Protein AF-A0A9C8AC97-F1 (afdb_monomer)

Radius of gyration: 20.76 Å; Cα contacts (8 Å, |Δi|>4): 125; chains: 1; bounding box: 55×57×43 Å

Secondary structure (DSSP, 8-state):
---HHHHHHHHHHHHHHHHH-TT-EEEEEEE-SSSTTEEEEEEE--SSHHHHHHHHHHHHHHHHHHHHHH--EEEEEE--HHHHHHHHTT--------------------------

Foldseek 3Di:
DQDPVNVVLLVVLVVVLCVVVVPKDFQDWDDDPVDPQAIEREMAADPDPVRNVVSQVVQVVSQVVCCVVPVGHYGYDYDDVVSSVCVVVVNPDDDPDDPPPPPDDDDPDDDDDDDD

pLDDT: mean 80.02, std 22.1, range [36.53, 97.5]

Mean predicted aligned error: 11.76 Å

Sequence (116 aa):
MINLKQMELSHQLFDRLKQQYSEIELVDIVESGVYLDHLWVRIIMPGNEDRMIEMGELAADLSINILMDYGYHITISSASRADKMATNVGVQSKTPNRVPNIKNDNFQGVIPILQD

Solvent-accessible surface area (backbone atoms only — not comparable to full-atom values): 7231 Å² total; per-residue (Å²): 133,89,47,72,66,57,52,52,50,49,50,50,55,49,52,60,49,39,73,77,40,74,79,45,42,86,56,53,76,42,72,41,96,84,41,87,83,27,37,29,39,23,23,35,66,56,92,48,67,69,58,38,51,57,49,49,53,54,48,50,56,55,24,49,51,42,29,74,76,70,70,43,49,46,43,78,39,84,44,53,73,68,54,38,52,28,62,75,71,72,44,86,76,78,78,78,86,79,74,86,78,80,77,88,78,85,82,92,70,90,78,83,83,82,76,133

Nearest PDB structures (foldseek):
  8fmw-assembly1_C  TM=5.198E-01  e=4.844E-01  Borreliella burgdorferi B31
  3byr-assembly1_A-2  TM=4.949E-01  e=5.937E-01  Thermus thermophilus
  5lm7-assembly1_A  TM=4.047E-01  e=1.339E+00  Escherichia coli O157:H7
  6okk-assembly1_J  TM=4.434E-01  e=3.964E+00  Plasmodium falciparum 3D7
  5xxu-assembly1_H  TM=3.622E-01  e=4.539E+00  Toxoplasma gondii

Structure (mmCIF, N/CA/C/O backbone):
data_AF-A0A9C8AC97-F1
#
_entry.id   AF-A0A9C8AC97-F1
#
loop_
_atom_site.group_PDB
_atom_site.id
_atom_site.type_symbol
_atom_site.label_atom_id
_atom_site.label_alt_id
_atom_site.label_comp_id
_atom_site.label_asym_id
_atom_site.label_entity_id
_atom_site.label_seq_id
_atom_site.pdbx_PDB_ins_code
_atom_site.Cartn_x
_atom_site.Cartn_y
_atom_site.Cartn_z
_atom_site.occupancy
_atom_site.B_iso_or_equiv
_atom_site.auth_seq_id
_atom_site.auth_comp_id
_atom_site.auth_asym_id
_atom_site.auth_atom_id
_atom_site.pdbx_PDB_model_num
ATOM 1 N N . MET A 1 1 ? 7.621 0.914 -16.700 1.00 78.19 1 MET A N 1
ATOM 2 C CA . MET A 1 1 ? 6.297 0.500 -17.216 1.00 78.19 1 MET A CA 1
ATOM 3 C C . MET A 1 1 ? 5.644 -0.405 -16.187 1.00 78.19 1 MET A C 1
ATOM 5 O O . MET A 1 1 ? 6.224 -1.438 -15.873 1.00 78.19 1 MET A O 1
ATOM 9 N N . ILE A 1 2 ? 4.458 -0.046 -15.692 1.00 86.81 2 ILE A N 1
ATOM 10 C CA . ILE A 1 2 ? 3.726 -0.838 -14.691 1.00 86.81 2 ILE A CA 1
ATOM 11 C C . ILE A 1 2 ? 3.164 -2.108 -15.339 1.00 86.81 2 ILE A C 1
ATOM 13 O O . ILE A 1 2 ? 2.417 -2.028 -16.315 1.00 86.81 2 ILE A O 1
ATOM 17 N N . ASN A 1 3 ? 3.518 -3.281 -14.809 1.00 91.56 3 ASN A N 1
ATOM 18 C CA . ASN A 1 3 ? 2.985 -4.553 -15.300 1.00 91.56 3 ASN A CA 1
ATOM 19 C C . ASN A 1 3 ? 1.655 -4.942 -14.616 1.00 91.56 3 ASN A C 1
ATOM 21 O O . ASN A 1 3 ? 1.254 -4.356 -13.609 1.00 91.56 3 ASN A O 1
ATOM 25 N N . LEU A 1 4 ? 0.968 -5.955 -15.160 1.00 93.88 4 LEU A N 1
ATOM 26 C CA . LEU A 1 4 ? -0.340 -6.397 -14.661 1.00 93.88 4 LEU A CA 1
ATOM 27 C C . LEU A 1 4 ? -0.297 -6.835 -13.189 1.00 93.88 4 LEU A C 1
ATOM 29 O O . LEU A 1 4 ? -1.183 -6.472 -12.419 1.00 93.88 4 LEU A O 1
ATOM 33 N N . LYS A 1 5 ? 0.737 -7.586 -12.788 1.00 94.69 5 LYS A N 1
ATOM 34 C CA . LYS A 1 5 ? 0.851 -8.106 -11.421 1.00 94.69 5 LYS A CA 1
ATOM 35 C C . LYS A 1 5 ? 1.158 -6.998 -10.420 1.00 94.69 5 LYS A C 1
ATOM 37 O O . LYS A 1 5 ? 0.597 -6.984 -9.332 1.00 94.69 5 LYS A O 1
ATOM 42 N N . GLN A 1 6 ? 2.003 -6.048 -10.802 1.00 94.81 6 GLN A N 1
ATOM 43 C CA . GLN A 1 6 ? 2.270 -4.846 -10.023 1.00 94.81 6 GLN A CA 1
ATOM 44 C C . GLN A 1 6 ? 0.990 -4.043 -9.772 1.00 94.81 6 GLN A C 1
ATOM 46 O O . GLN A 1 6 ? 0.716 -3.693 -8.630 1.00 94.81 6 GLN A O 1
ATOM 51 N N . MET A 1 7 ? 0.174 -3.820 -10.809 1.00 95.62 7 MET A N 1
ATOM 52 C CA . MET A 1 7 ? -1.106 -3.120 -10.669 1.00 95.62 7 MET A CA 1
ATOM 53 C C . MET A 1 7 ? -2.073 -3.873 -9.741 1.00 95.62 7 MET A C 1
ATOM 55 O O . MET A 1 7 ? -2.684 -3.276 -8.857 1.00 95.62 7 MET A O 1
ATOM 59 N N . GLU A 1 8 ? -2.176 -5.195 -9.900 1.00 96.81 8 GLU A N 1
ATOM 60 C CA . GLU A 1 8 ? -2.988 -6.063 -9.039 1.00 96.81 8 GLU A CA 1
ATOM 61 C C . GLU A 1 8 ? -2.559 -5.960 -7.564 1.00 96.81 8 GLU A C 1
ATOM 63 O O . GLU A 1 8 ? -3.396 -5.755 -6.687 1.00 96.81 8 GLU A O 1
ATOM 68 N N . LEU A 1 9 ? -1.254 -6.050 -7.287 1.00 97.38 9 LEU A N 1
ATOM 69 C CA . LEU A 1 9 ? -0.697 -5.970 -5.934 1.00 97.38 9 LEU A CA 1
ATOM 70 C C . LEU A 1 9 ? -0.854 -4.572 -5.322 1.00 97.38 9 LEU A C 1
ATOM 72 O O . LEU A 1 9 ? -1.153 -4.460 -4.136 1.00 97.38 9 LEU A O 1
ATOM 76 N N . SER A 1 10 ? -0.717 -3.509 -6.118 1.00 96.94 10 SER A N 1
ATOM 77 C CA . SER A 1 10 ? -0.987 -2.137 -5.678 1.00 96.94 10 SER A CA 1
ATOM 78 C C . SER A 1 10 ? -2.442 -1.946 -5.242 1.00 96.94 10 SER A C 1
ATOM 80 O O . SER A 1 10 ? -2.694 -1.342 -4.198 1.00 96.94 10 SER A O 1
ATOM 82 N N . HIS A 1 11 ? -3.399 -2.493 -5.996 1.00 97.12 11 HIS A N 1
ATOM 83 C CA . HIS A 1 11 ? -4.807 -2.471 -5.599 1.00 97.12 11 HIS A CA 1
ATOM 84 C C . HIS A 1 11 ? -5.064 -3.318 -4.351 1.00 97.12 11 HIS A C 1
ATOM 86 O O . HIS A 1 11 ? -5.730 -2.844 -3.438 1.00 97.12 11 HIS A O 1
ATOM 92 N N . GLN A 1 12 ? -4.473 -4.512 -4.247 1.00 96.81 12 GLN A N 1
ATOM 93 C CA . GLN A 1 12 ? -4.600 -5.344 -3.045 1.00 96.81 12 GLN A CA 1
ATOM 94 C C . GLN A 1 12 ? -4.044 -4.661 -1.791 1.00 96.81 12 GLN A C 1
ATOM 96 O O . GLN A 1 12 ? -4.655 -4.754 -0.725 1.00 96.81 12 GLN A O 1
ATOM 101 N N . LEU A 1 13 ? -2.906 -3.965 -1.909 1.00 96.94 13 LEU A N 1
ATOM 102 C CA . LEU A 1 13 ? -2.342 -3.158 -0.827 1.00 96.94 13 LEU A CA 1
ATOM 103 C C . LEU A 1 13 ? -3.351 -2.095 -0.377 1.00 96.94 13 LEU A C 1
ATOM 105 O O . LEU A 1 13 ? -3.665 -2.012 0.809 1.00 96.94 13 LEU A O 1
ATOM 109 N N . PHE A 1 14 ? -3.902 -1.328 -1.321 1.00 97.50 14 PHE A N 1
ATOM 110 C CA . PHE A 1 14 ? -4.914 -0.317 -1.021 1.00 97.50 14 PHE A CA 1
ATOM 111 C C . PHE A 1 14 ? -6.172 -0.916 -0.380 1.00 97.50 14 PHE A C 1
ATOM 113 O O . PHE A 1 14 ? -6.631 -0.408 0.639 1.00 97.50 14 PHE A O 1
ATOM 120 N N . ASP A 1 15 ? -6.715 -1.994 -0.941 1.00 97.00 15 ASP A N 1
ATOM 121 C CA . ASP A 1 15 ? -7.959 -2.607 -0.475 1.00 97.00 15 ASP A CA 1
ATOM 122 C C . ASP A 1 15 ? -7.827 -3.120 0.963 1.00 97.00 15 ASP A C 1
ATOM 124 O O . ASP A 1 15 ? -8.734 -2.925 1.774 1.00 97.00 15 ASP A O 1
ATOM 128 N N . ARG A 1 16 ? -6.677 -3.710 1.319 1.00 96.31 16 ARG A N 1
ATOM 129 C CA . ARG A 1 16 ? -6.394 -4.128 2.702 1.00 96.31 16 ARG A CA 1
ATOM 130 C C . ARG A 1 16 ? -6.351 -2.947 3.666 1.00 96.31 16 ARG A C 1
ATOM 132 O O . ARG A 1 16 ? -6.916 -3.036 4.752 1.00 96.31 16 ARG A O 1
ATOM 139 N N . LEU A 1 17 ? -5.730 -1.836 3.270 1.00 96.19 17 LEU A N 1
ATOM 140 C CA . LEU A 1 17 ? -5.727 -0.620 4.086 1.00 96.19 17 LEU A CA 1
ATOM 141 C C . LEU A 1 17 ? -7.140 -0.037 4.201 1.00 96.19 17 LEU A C 1
ATOM 143 O O . LEU A 1 17 ? -7.585 0.301 5.293 1.00 96.19 17 LEU A O 1
ATOM 147 N N . LYS A 1 18 ? -7.896 0.009 3.102 1.00 95.62 18 LYS A N 1
ATOM 148 C CA . LYS A 1 18 ? -9.256 0.563 3.052 1.00 95.62 18 LYS A CA 1
ATOM 149 C C . LYS A 1 18 ? -10.245 -0.200 3.936 1.00 95.62 18 LYS A C 1
ATOM 151 O O . LYS A 1 18 ? -11.181 0.411 4.451 1.00 95.62 18 LYS A O 1
ATOM 156 N N . GLN A 1 19 ? -10.038 -1.503 4.138 1.00 95.56 19 GLN A N 1
ATOM 157 C CA . GLN A 1 19 ? -10.837 -2.317 5.063 1.00 95.56 19 GLN A CA 1
ATOM 158 C C . GLN A 1 19 ? -10.724 -1.846 6.521 1.00 95.56 19 GLN A C 1
ATOM 160 O O . GLN A 1 19 ? -11.708 -1.923 7.253 1.00 95.56 19 GLN A O 1
ATOM 165 N N . GLN A 1 20 ? -9.557 -1.348 6.942 1.00 94.00 20 GLN A N 1
ATOM 166 C CA . GLN A 1 20 ? -9.324 -0.870 8.313 1.00 94.00 20 GLN A CA 1
ATOM 167 C C . GLN A 1 20 ? -9.467 0.656 8.442 1.00 94.00 20 GLN A C 1
ATOM 169 O O . GLN A 1 20 ? -9.932 1.171 9.462 1.00 94.00 20 GLN A O 1
ATOM 174 N N . TYR A 1 21 ? -9.122 1.387 7.383 1.00 94.75 21 TYR A N 1
ATOM 175 C CA . TYR A 1 21 ? -9.127 2.845 7.322 1.00 94.75 21 TYR A CA 1
ATOM 176 C C . TYR A 1 21 ? -10.127 3.310 6.264 1.00 94.75 21 TYR A C 1
ATOM 178 O O . TYR A 1 21 ? -9.780 3.686 5.146 1.00 94.75 21 TYR A O 1
ATOM 186 N N . SER A 1 22 ? -11.413 3.268 6.612 1.00 92.56 22 SER A N 1
ATOM 187 C CA . SER A 1 22 ? -12.512 3.616 5.700 1.00 92.56 22 SER A CA 1
ATOM 188 C C . SER A 1 22 ? -12.459 5.053 5.158 1.00 92.56 22 SER A C 1
ATOM 190 O O . SER A 1 22 ? -13.073 5.344 4.133 1.00 92.56 22 SER A O 1
ATOM 192 N N . GLU A 1 23 ? -11.717 5.950 5.800 1.00 93.44 23 GLU A N 1
ATOM 193 C CA . GLU A 1 23 ? -11.551 7.353 5.418 1.00 93.44 23 GLU A CA 1
ATOM 194 C C . GLU A 1 23 ? -10.553 7.593 4.275 1.00 93.44 23 GLU A C 1
ATOM 196 O O . GLU A 1 23 ? -10.577 8.669 3.678 1.00 93.44 23 GLU A O 1
ATOM 201 N N . ILE A 1 24 ? -9.695 6.621 3.945 1.00 94.62 24 ILE A N 1
ATOM 202 C CA . ILE A 1 24 ? -8.673 6.817 2.908 1.00 94.62 24 ILE A CA 1
ATOM 203 C C . ILE A 1 24 ? -9.278 6.749 1.513 1.00 94.62 24 ILE A C 1
ATOM 205 O O . ILE A 1 24 ? -10.259 6.046 1.269 1.00 94.62 24 ILE A O 1
ATOM 209 N N . GLU A 1 25 ? -8.672 7.424 0.548 1.00 95.44 25 GLU A N 1
ATOM 210 C CA . GLU A 1 25 ? -9.131 7.386 -0.840 1.00 95.44 25 GLU A CA 1
ATOM 211 C C . GLU A 1 25 ? -7.954 7.146 -1.776 1.00 95.44 25 GLU A C 1
ATOM 213 O O . GLU A 1 25 ? -6.938 7.828 -1.661 1.00 95.44 25 GLU A O 1
ATOM 218 N N . LEU A 1 26 ? -8.108 6.233 -2.738 1.00 95.00 26 LEU A N 1
ATOM 219 C CA . LEU A 1 26 ? -7.136 6.075 -3.814 1.00 95.00 26 LEU A CA 1
ATOM 220 C C . LEU A 1 26 ? -7.199 7.297 -4.739 1.00 95.00 26 LEU A C 1
ATOM 222 O O . LEU A 1 26 ? -8.289 7.731 -5.140 1.00 95.00 26 LEU A O 1
ATOM 226 N N . VAL A 1 27 ? -6.029 7.854 -5.045 1.00 94.75 27 VAL A N 1
ATOM 227 C CA . VAL A 1 27 ? -5.850 8.942 -6.010 1.00 94.75 27 VAL A CA 1
ATOM 228 C C . VAL A 1 27 ? -5.382 8.360 -7.337 1.00 94.75 27 VAL A C 1
ATOM 230 O O . VAL A 1 27 ? -6.112 8.433 -8.321 1.00 94.75 27 VAL A O 1
ATOM 233 N N . ASP A 1 28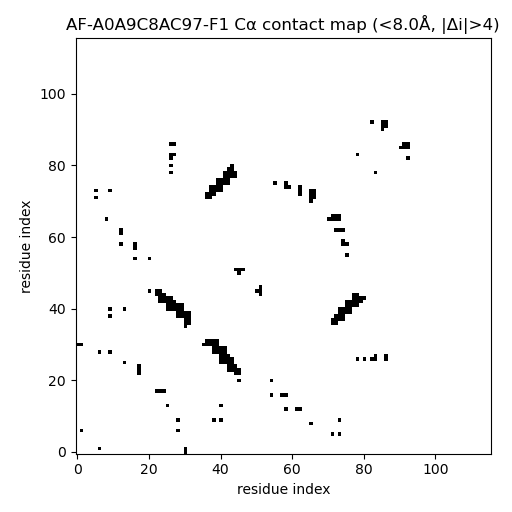 ? -4.201 7.747 -7.344 1.00 94.19 28 ASP A N 1
ATOM 234 C CA . ASP A 1 28 ? -3.612 7.069 -8.496 1.00 94.19 28 ASP A CA 1
ATOM 235 C C . ASP A 1 28 ? -2.527 6.068 -8.064 1.00 94.19 28 ASP A C 1
ATOM 237 O O . ASP A 1 28 ? -2.130 6.000 -6.899 1.00 94.19 28 ASP A O 1
ATOM 241 N N . ILE A 1 29 ? -2.080 5.245 -9.012 1.00 94.31 29 ILE A N 1
ATOM 242 C CA . ILE A 1 29 ? -0.921 4.362 -8.862 1.00 94.31 29 ILE A CA 1
ATOM 243 C C . ILE A 1 29 ? 0.080 4.788 -9.926 1.00 94.31 29 ILE A C 1
ATOM 245 O O . ILE A 1 29 ? -0.224 4.752 -11.120 1.00 94.31 29 ILE A O 1
ATOM 249 N N . VAL A 1 30 ? 1.256 5.228 -9.492 1.00 92.31 30 VAL A N 1
ATOM 250 C CA . VAL A 1 30 ? 2.265 5.829 -10.371 1.00 92.31 30 VAL A CA 1
ATOM 251 C C . VAL A 1 30 ? 3.645 5.263 -10.084 1.00 92.31 30 VAL A C 1
ATOM 253 O O . VAL A 1 30 ? 3.926 4.789 -8.985 1.00 92.31 30 VAL A O 1
ATOM 256 N N . GLU A 1 31 ? 4.528 5.334 -11.072 1.00 91.12 31 GLU A N 1
ATOM 257 C CA . GLU A 1 31 ? 5.952 5.101 -10.845 1.00 91.12 31 GLU A CA 1
ATOM 258 C C . GLU A 1 31 ? 6.528 6.230 -9.983 1.00 91.12 31 GLU A C 1
ATOM 260 O O . GLU A 1 31 ? 6.172 7.403 -10.133 1.00 91.12 31 GLU A O 1
ATOM 265 N N . SER A 1 32 ? 7.408 5.874 -9.053 1.00 84.50 32 SER A N 1
ATOM 266 C CA . SER A 1 32 ? 8.126 6.836 -8.235 1.00 84.50 32 SER A CA 1
ATOM 267 C C . SER A 1 32 ? 8.990 7.705 -9.140 1.00 84.50 32 SER A C 1
ATOM 269 O O . SER A 1 32 ? 9.838 7.214 -9.880 1.00 84.50 32 SER A O 1
ATOM 271 N N . GLY A 1 33 ? 8.835 9.024 -9.025 1.00 78.50 33 GLY A N 1
ATOM 272 C CA . GLY A 1 33 ? 9.728 9.972 -9.696 1.00 78.50 33 GLY A CA 1
ATOM 273 C C . GLY A 1 33 ? 11.146 10.004 -9.109 1.00 78.50 33 GLY A C 1
ATOM 274 O O . GLY A 1 33 ? 11.984 10.749 -9.608 1.00 78.50 33 GLY A O 1
ATOM 275 N N . VAL A 1 34 ? 11.402 9.247 -8.035 1.00 79.12 34 VAL A N 1
ATOM 276 C CA . VAL A 1 34 ? 12.664 9.255 -7.278 1.00 79.12 34 VAL A CA 1
ATOM 277 C C . VAL A 1 34 ? 13.423 7.941 -7.439 1.00 79.12 34 VAL A C 1
ATOM 279 O O . VAL A 1 34 ? 14.639 7.960 -7.618 1.00 79.12 34 VAL A O 1
ATOM 282 N N . TYR A 1 35 ? 12.723 6.806 -7.393 1.00 78.31 35 TYR A N 1
ATOM 283 C CA . TYR A 1 35 ? 13.337 5.482 -7.445 1.00 78.31 35 TYR A CA 1
ATOM 284 C C . TYR A 1 35 ? 12.845 4.703 -8.661 1.00 78.31 35 TYR A C 1
ATOM 286 O O . TYR A 1 35 ? 11.646 4.492 -8.835 1.00 78.31 35 TYR A O 1
ATOM 294 N N . LEU A 1 36 ? 13.793 4.247 -9.479 1.00 76.75 36 LEU A N 1
ATOM 295 C CA . LEU A 1 36 ? 13.523 3.328 -10.581 1.00 76.75 36 LEU A CA 1
ATOM 296 C C . LEU A 1 36 ? 12.901 2.037 -10.023 1.00 76.75 36 LEU A C 1
ATOM 298 O O . LEU A 1 36 ? 13.311 1.559 -8.968 1.00 76.75 36 LEU A O 1
ATOM 302 N N . ASP A 1 37 ? 11.892 1.513 -10.716 1.00 83.25 37 ASP A N 1
ATOM 303 C CA . ASP A 1 37 ? 11.157 0.283 -10.373 1.00 83.25 37 ASP A CA 1
ATOM 304 C C . ASP A 1 37 ? 10.381 0.298 -9.042 1.00 83.25 37 ASP A C 1
ATOM 306 O O . ASP A 1 37 ? 9.916 -0.741 -8.568 1.00 83.25 37 ASP A O 1
ATOM 310 N N . HIS A 1 38 ? 10.164 1.484 -8.468 1.00 90.12 38 HIS A N 1
ATOM 311 C CA . HIS A 1 38 ? 9.311 1.677 -7.301 1.00 90.12 38 HIS A CA 1
ATOM 312 C C . HIS A 1 38 ? 7.947 2.228 -7.722 1.00 90.12 38 HIS A C 1
ATOM 314 O O . HIS A 1 38 ? 7.869 3.230 -8.429 1.00 90.12 38 HIS A O 1
ATOM 320 N N . LEU A 1 39 ? 6.863 1.611 -7.258 1.00 94.31 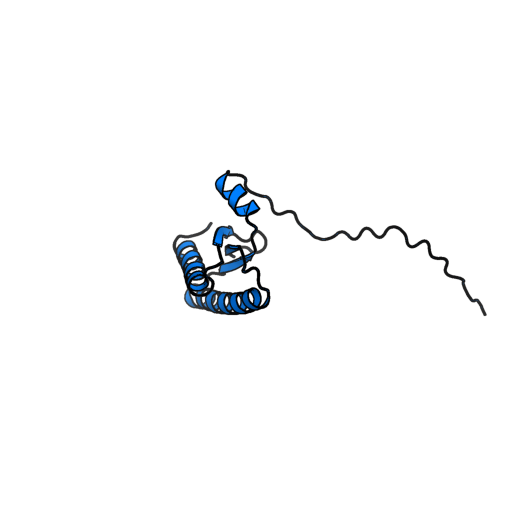39 LEU A N 1
ATOM 321 C CA . LEU A 1 39 ? 5.503 2.123 -7.418 1.00 94.31 39 LEU A CA 1
ATOM 322 C C . LEU A 1 39 ? 4.977 2.791 -6.153 1.00 94.31 39 LEU A C 1
ATOM 324 O O . LEU A 1 39 ? 5.133 2.278 -5.045 1.00 94.31 39 LEU A O 1
ATOM 328 N N . TRP A 1 40 ? 4.285 3.908 -6.349 1.00 95.00 40 TRP A N 1
ATOM 329 C CA . TRP A 1 40 ? 3.550 4.618 -5.316 1.00 95.00 40 TRP A CA 1
ATOM 330 C C . TRP A 1 40 ? 2.055 4.446 -5.514 1.00 95.00 40 TRP A C 1
ATOM 332 O O . TRP A 1 40 ? 1.485 4.875 -6.518 1.00 95.00 40 TRP A O 1
ATOM 342 N N . VAL A 1 41 ? 1.422 3.867 -4.502 1.00 96.06 41 VAL A N 1
ATOM 343 C CA . VAL A 1 41 ? -0.023 3.882 -4.313 1.00 96.06 41 VAL A CA 1
ATOM 344 C C . VAL A 1 41 ? -0.362 5.181 -3.596 1.00 96.06 41 VAL A C 1
ATOM 346 O O . VAL A 1 41 ? -0.175 5.322 -2.386 1.00 96.06 41 VAL A O 1
ATOM 349 N N . ARG A 1 42 ? -0.789 6.180 -4.364 1.00 95.31 42 ARG A N 1
ATOM 350 C CA . ARG A 1 42 ? -1.046 7.520 -3.846 1.00 95.31 42 ARG A CA 1
ATOM 351 C C . ARG A 1 42 ? -2.440 7.589 -3.257 1.00 95.31 42 ARG A C 1
ATOM 353 O O . ARG A 1 42 ? -3.434 7.348 -3.945 1.00 95.31 42 ARG A O 1
ATOM 360 N N . ILE A 1 43 ? -2.507 7.933 -1.976 1.00 95.62 43 ILE A N 1
ATOM 361 C CA . ILE A 1 43 ? -3.753 7.941 -1.212 1.00 95.62 43 ILE A CA 1
ATOM 362 C C . ILE A 1 43 ? -3.952 9.253 -0.462 1.00 95.62 43 ILE A C 1
ATOM 364 O O . ILE A 1 43 ? -3.000 9.924 -0.058 1.00 95.62 43 ILE A O 1
ATOM 368 N N . ILE A 1 44 ? -5.217 9.597 -0.238 1.00 95.38 44 ILE A N 1
ATOM 369 C CA . ILE A 1 44 ? -5.589 10.592 0.764 1.00 95.38 44 ILE A CA 1
ATOM 370 C C . ILE A 1 44 ? -5.431 9.935 2.136 1.00 95.38 44 ILE A C 1
ATOM 372 O O . ILE A 1 44 ? -6.143 8.980 2.447 1.00 95.38 44 ILE A O 1
ATOM 376 N N . MET A 1 45 ? -4.475 10.430 2.920 1.00 93.31 45 MET A N 1
ATOM 377 C CA . MET A 1 45 ? -4.163 9.915 4.255 1.00 93.31 45 MET A CA 1
ATOM 378 C C . MET A 1 45 ? -5.281 10.242 5.265 1.00 93.31 45 MET A C 1
ATOM 380 O O . MET A 1 45 ? -6.011 11.222 5.069 1.00 93.31 45 MET A O 1
ATOM 384 N N . PRO A 1 46 ? -5.410 9.467 6.359 1.00 92.56 46 PRO A N 1
ATOM 385 C CA . PRO A 1 46 ? -6.261 9.824 7.489 1.00 92.56 46 PRO A CA 1
ATOM 386 C C . PRO A 1 46 ? -5.937 11.224 8.022 1.00 92.56 46 PRO A C 1
ATOM 388 O O . PRO A 1 46 ? -4.788 11.649 8.027 1.00 92.56 46 PRO A O 1
ATOM 391 N N . GLY A 1 47 ? -6.951 11.947 8.501 1.00 89.12 47 GLY A N 1
ATOM 392 C CA . GLY A 1 47 ? -6.743 13.281 9.083 1.00 89.12 47 GLY A CA 1
ATOM 393 C C . GLY A 1 47 ? -6.172 13.267 10.506 1.00 89.12 47 GLY A C 1
ATOM 394 O O . GLY A 1 47 ? -5.721 14.302 10.985 1.00 89.12 47 GLY A O 1
ATOM 395 N N . ASN A 1 48 ? -6.222 12.122 11.191 1.00 93.06 48 ASN A N 1
ATOM 396 C CA . ASN A 1 48 ? -5.681 11.937 12.535 1.00 93.06 48 ASN A CA 1
ATOM 397 C C . ASN A 1 48 ? -4.252 11.378 12.448 1.00 93.06 48 ASN A C 1
ATOM 399 O O . ASN A 1 48 ? -4.018 10.413 11.724 1.00 93.06 48 ASN A O 1
ATOM 403 N N . GLU A 1 49 ? -3.323 11.983 13.188 1.00 92.12 49 GLU A N 1
ATOM 404 C CA . GLU A 1 49 ? -1.897 11.641 13.158 1.00 92.12 49 GLU A CA 1
ATOM 405 C C . GLU A 1 49 ? -1.599 10.229 13.663 1.00 92.12 49 GLU A C 1
ATOM 407 O O . GLU A 1 49 ? -0.911 9.486 12.968 1.00 92.12 49 GLU A O 1
ATOM 412 N N . ASP A 1 50 ? -2.185 9.819 14.788 1.00 94.69 50 ASP A N 1
ATOM 413 C CA . ASP A 1 50 ? -2.011 8.465 15.327 1.00 94.69 50 ASP A CA 1
ATOM 414 C C . ASP A 1 50 ? -2.449 7.414 14.297 1.00 94.69 50 ASP A C 1
ATOM 416 O O . ASP A 1 50 ? -1.722 6.468 13.998 1.00 94.69 50 ASP A O 1
ATOM 420 N N . ARG A 1 51 ? -3.593 7.643 13.640 1.00 93.31 51 ARG A N 1
ATOM 421 C CA . ARG A 1 51 ? -4.082 6.768 12.566 1.00 93.31 51 ARG A CA 1
ATOM 422 C C . ARG A 1 51 ? -3.178 6.771 11.339 1.00 93.31 51 ARG A C 1
ATOM 424 O O . ARG A 1 51 ? -3.089 5.745 10.670 1.00 93.31 51 ARG A O 1
ATOM 431 N N . MET A 1 52 ? -2.540 7.897 11.008 1.00 93.50 52 MET A N 1
ATOM 432 C CA . MET A 1 52 ? -1.555 7.941 9.923 1.00 93.50 52 MET A CA 1
ATOM 433 C C . MET A 1 52 ? -0.335 7.080 10.253 1.00 93.50 52 MET A C 1
ATOM 435 O O . MET A 1 52 ? 0.136 6.362 9.373 1.00 93.50 52 MET A O 1
ATOM 439 N N . ILE A 1 53 ? 0.154 7.142 11.494 1.00 94.50 53 ILE A N 1
ATOM 440 C CA . ILE A 1 53 ? 1.308 6.362 11.954 1.00 94.50 53 ILE A CA 1
ATOM 441 C C . ILE A 1 53 ? 0.975 4.869 11.920 1.00 94.50 53 ILE A C 1
ATOM 443 O O . ILE A 1 53 ? 1.654 4.120 11.221 1.00 94.50 53 ILE A O 1
ATOM 447 N N . GLU A 1 54 ? -0.117 4.454 12.566 1.00 96.25 54 GLU A N 1
ATOM 448 C CA . GLU A 1 54 ? -0.560 3.052 12.592 1.00 96.25 54 GLU A CA 1
ATOM 449 C C . GLU A 1 54 ? -0.775 2.488 11.179 1.00 96.25 54 GLU A C 1
ATOM 451 O O . GLU A 1 54 ? -0.341 1.382 10.851 1.00 96.25 54 GLU A O 1
ATOM 456 N N . MET A 1 55 ? -1.421 3.264 10.302 1.00 96.25 55 MET A N 1
ATOM 457 C CA . MET A 1 55 ? -1.632 2.850 8.917 1.00 96.25 55 MET A CA 1
ATOM 458 C C . MET A 1 55 ? -0.309 2.742 8.156 1.00 96.25 55 MET A C 1
ATOM 460 O O . MET A 1 55 ? -0.154 1.848 7.325 1.00 96.25 55 MET A O 1
ATOM 464 N N . GLY A 1 56 ? 0.627 3.658 8.411 1.00 95.44 56 GLY A N 1
ATOM 465 C CA . GLY A 1 56 ? 1.959 3.644 7.817 1.00 95.44 56 GLY A CA 1
ATOM 466 C C . GLY A 1 56 ? 2.734 2.378 8.174 1.00 95.44 56 GLY A C 1
ATOM 467 O O . GLY A 1 56 ? 3.327 1.767 7.286 1.00 95.44 56 GLY A O 1
ATOM 468 N N . GLU A 1 57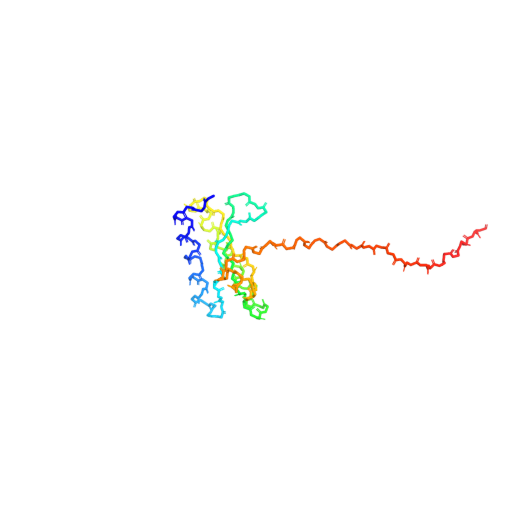 ? 2.672 1.948 9.434 1.00 96.44 57 GLU A N 1
ATOM 469 C CA . GLU A 1 57 ? 3.287 0.703 9.908 1.00 96.44 57 GLU A CA 1
ATOM 470 C C . GLU A 1 57 ? 2.683 -0.519 9.208 1.00 96.44 57 GLU A C 1
ATOM 472 O O . GLU A 1 57 ? 3.405 -1.307 8.594 1.00 96.44 57 GLU A O 1
ATOM 477 N N . LEU A 1 58 ? 1.350 -0.626 9.178 1.00 96.12 58 LEU A N 1
ATOM 478 C CA . LEU A 1 58 ? 0.676 -1.721 8.477 1.00 96.12 58 LEU A CA 1
ATOM 479 C C . LEU A 1 58 ? 0.998 -1.733 6.976 1.00 96.12 58 LEU A C 1
ATOM 481 O O . LEU A 1 58 ? 1.208 -2.789 6.376 1.00 96.12 58 LEU A O 1
ATOM 485 N N . ALA A 1 59 ? 1.018 -0.561 6.344 1.00 97.00 59 ALA A N 1
ATOM 486 C CA . ALA A 1 59 ? 1.354 -0.445 4.935 1.00 97.00 59 ALA A CA 1
ATOM 487 C C . ALA A 1 59 ? 2.799 -0.876 4.664 1.00 97.00 59 ALA A C 1
ATOM 489 O O . ALA A 1 59 ? 3.039 -1.534 3.650 1.00 97.00 59 ALA A O 1
ATOM 490 N N . ALA A 1 60 ? 3.742 -0.548 5.551 1.00 96.38 60 ALA A N 1
ATOM 491 C CA . ALA A 1 60 ? 5.127 -0.994 5.454 1.00 96.38 60 ALA A CA 1
ATOM 492 C C . ALA A 1 60 ? 5.229 -2.524 5.541 1.00 96.38 60 ALA A C 1
ATOM 494 O O . ALA A 1 60 ? 5.857 -3.130 4.674 1.00 96.38 60 ALA A O 1
ATOM 495 N N . ASP A 1 61 ? 4.533 -3.157 6.487 1.00 97.44 61 ASP A N 1
ATOM 496 C CA . ASP A 1 61 ? 4.507 -4.620 6.623 1.00 97.44 61 ASP A CA 1
ATOM 497 C C . ASP A 1 61 ? 3.939 -5.310 5.374 1.00 97.44 61 ASP A C 1
ATOM 499 O O . ASP A 1 61 ? 4.513 -6.266 4.845 1.00 97.44 61 ASP A O 1
ATOM 503 N N . LEU A 1 62 ? 2.820 -4.808 4.845 1.00 96.38 62 LEU A N 1
ATOM 504 C CA . LEU A 1 62 ? 2.231 -5.327 3.608 1.00 96.38 62 LEU A CA 1
ATOM 505 C C . LEU A 1 62 ? 3.164 -5.130 2.404 1.00 96.38 62 LEU A C 1
ATOM 507 O O . LEU A 1 62 ? 3.281 -6.025 1.567 1.00 96.38 62 LEU A O 1
ATOM 511 N N . SER A 1 63 ? 3.848 -3.987 2.335 1.00 95.81 63 SER A N 1
ATOM 512 C CA . SER A 1 63 ? 4.811 -3.671 1.275 1.00 95.81 63 SER A CA 1
ATOM 513 C C . SER A 1 63 ? 6.029 -4.596 1.325 1.00 95.81 63 SER A C 1
ATOM 515 O O . SER A 1 63 ? 6.473 -5.080 0.285 1.00 95.81 63 SER A O 1
ATOM 517 N N . ILE A 1 64 ? 6.537 -4.902 2.525 1.00 96.69 64 ILE A N 1
ATOM 518 C CA . ILE A 1 64 ? 7.633 -5.861 2.723 1.00 96.69 64 ILE A CA 1
ATOM 519 C C . ILE A 1 64 ? 7.214 -7.251 2.246 1.00 96.69 64 ILE A C 1
ATOM 521 O O . ILE A 1 64 ? 7.973 -7.888 1.522 1.00 96.69 64 ILE A O 1
ATOM 525 N N . ASN A 1 65 ? 6.002 -7.707 2.573 1.00 96.69 65 ASN A N 1
ATOM 526 C CA . ASN A 1 65 ? 5.506 -8.997 2.082 1.00 96.69 65 ASN A CA 1
ATOM 527 C C . ASN A 1 65 ? 5.453 -9.037 0.547 1.00 96.69 65 ASN A C 1
ATOM 529 O O . ASN A 1 65 ? 5.922 -9.991 -0.063 1.00 96.69 65 ASN A O 1
ATOM 533 N N . ILE A 1 66 ? 4.964 -7.970 -0.095 1.00 96.44 66 ILE A N 1
ATOM 534 C CA . ILE A 1 66 ? 4.951 -7.862 -1.563 1.00 96.44 66 ILE A CA 1
ATOM 535 C C . ILE A 1 66 ? 6.372 -7.924 -2.142 1.00 96.44 66 ILE A C 1
ATOM 537 O O . ILE A 1 66 ? 6.606 -8.616 -3.138 1.00 96.44 66 ILE A O 1
ATOM 541 N N . LEU A 1 67 ? 7.322 -7.224 -1.520 1.00 95.56 67 LEU A N 1
ATOM 542 C CA . LEU A 1 67 ? 8.718 -7.227 -1.940 1.00 95.56 67 LEU A CA 1
ATOM 543 C C . LEU A 1 67 ? 9.347 -8.620 -1.805 1.00 95.56 67 LEU A C 1
ATOM 545 O O . LEU A 1 67 ? 10.042 -9.060 -2.715 1.00 95.56 67 LEU A O 1
ATOM 549 N N . MET A 1 68 ? 9.089 -9.318 -0.701 1.00 97.06 68 MET A N 1
ATOM 550 C CA . MET A 1 68 ? 9.655 -10.641 -0.428 1.00 97.06 68 MET A CA 1
ATOM 551 C C . MET A 1 68 ? 9.050 -11.732 -1.317 1.00 97.06 68 MET A C 1
ATOM 553 O O . MET A 1 68 ? 9.782 -12.580 -1.823 1.00 97.06 68 MET A O 1
ATOM 557 N N . ASP A 1 69 ? 7.736 -11.691 -1.543 1.00 96.94 69 ASP A N 1
ATOM 558 C CA . ASP A 1 69 ? 7.019 -12.725 -2.296 1.00 96.94 69 ASP A CA 1
ATOM 559 C C . ASP A 1 69 ? 7.147 -12.547 -3.817 1.00 96.94 69 ASP A C 1
ATOM 561 O O . ASP A 1 69 ? 7.179 -13.529 -4.561 1.00 96.94 69 ASP A O 1
ATOM 565 N N . 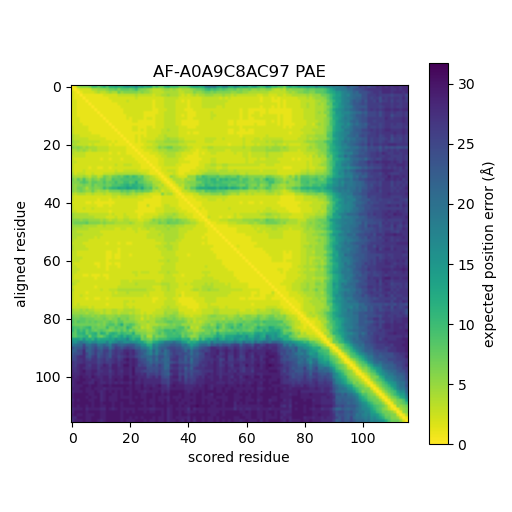TYR A 1 70 ? 7.206 -11.297 -4.295 1.00 94.31 70 TYR A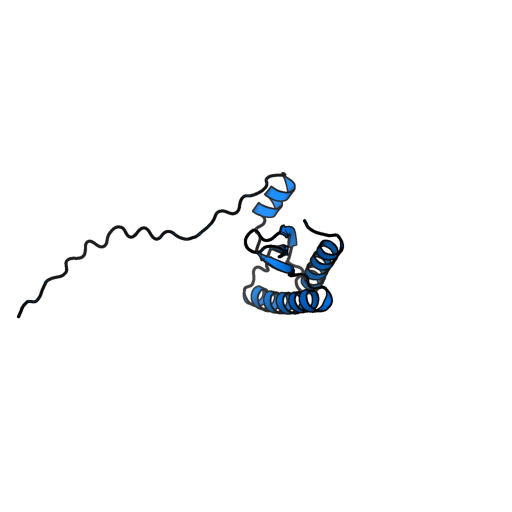 N 1
ATOM 566 C CA . TYR A 1 70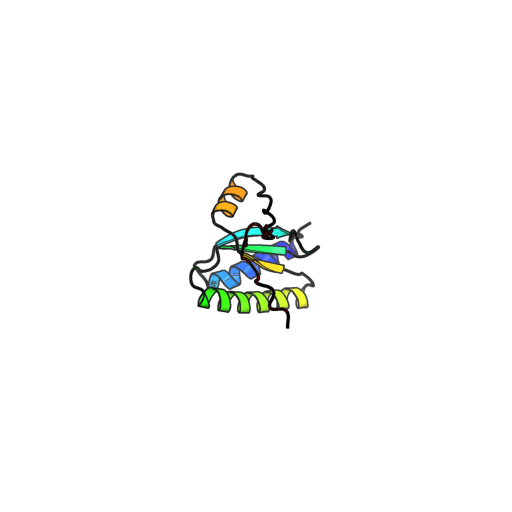 ? 7.131 -10.977 -5.728 1.00 94.31 70 TYR A CA 1
ATOM 567 C C . TYR A 1 70 ? 8.310 -10.154 -6.258 1.00 94.31 70 TYR A C 1
ATOM 569 O O . TYR A 1 70 ? 8.416 -9.970 -7.471 1.00 94.31 70 TYR A O 1
ATOM 577 N N . GLY A 1 71 ? 9.186 -9.636 -5.394 1.00 94.44 71 GLY A N 1
ATOM 578 C CA . GLY A 1 71 ? 10.313 -8.791 -5.801 1.00 94.44 71 GLY A CA 1
ATOM 579 C C . GLY A 1 71 ? 9.921 -7.374 -6.229 1.00 94.44 71 GLY A C 1
ATOM 580 O O . GLY A 1 71 ? 10.746 -6.670 -6.807 1.00 94.44 71 GLY A O 1
ATOM 581 N N . TYR A 1 72 ? 8.680 -6.939 -5.978 1.00 94.25 72 TYR A N 1
ATOM 582 C CA . TYR A 1 72 ? 8.210 -5.609 -6.370 1.00 94.25 72 TYR A CA 1
ATOM 583 C C . TYR A 1 72 ? 8.274 -4.616 -5.218 1.00 94.25 72 TYR A C 1
ATOM 585 O O . TYR A 1 72 ? 7.717 -4.846 -4.148 1.00 94.25 72 TYR A O 1
ATOM 593 N N . HIS A 1 73 ? 8.886 -3.462 -5.472 1.00 94.12 73 HIS A N 1
ATOM 594 C CA . HIS A 1 73 ? 8.912 -2.365 -4.518 1.00 94.12 73 HIS A CA 1
ATOM 595 C C . HIS A 1 73 ? 7.657 -1.503 -4.712 1.00 94.12 73 HIS A C 1
ATOM 597 O O . HIS A 1 73 ? 7.576 -0.696 -5.638 1.00 94.12 73 HIS A O 1
ATOM 603 N N . ILE A 1 74 ? 6.644 -1.711 -3.872 1.00 96.19 74 ILE A N 1
ATOM 604 C CA . ILE A 1 74 ? 5.357 -1.004 -3.921 1.00 96.19 74 ILE A CA 1
ATOM 605 C C . ILE A 1 74 ? 5.095 -0.434 -2.534 1.00 96.19 74 ILE A C 1
ATOM 607 O O . ILE A 1 74 ? 5.120 -1.191 -1.574 1.00 96.19 74 ILE A O 1
ATOM 611 N N . THR A 1 75 ? 4.842 0.869 -2.423 1.00 95.44 75 THR A N 1
ATOM 612 C CA . THR A 1 75 ? 4.546 1.522 -1.137 1.00 95.44 75 THR A CA 1
ATOM 613 C C . THR A 1 75 ? 3.407 2.524 -1.269 1.00 95.44 75 THR A C 1
ATOM 615 O O . THR A 1 75 ? 2.976 2.858 -2.376 1.00 95.44 75 THR A O 1
ATOM 618 N N . ILE A 1 76 ? 2.911 3.014 -0.133 1.00 95.25 76 ILE A N 1
ATOM 619 C CA . ILE A 1 76 ? 1.963 4.127 -0.105 1.00 95.25 76 ILE A CA 1
ATOM 620 C C . ILE A 1 76 ? 2.686 5.473 -0.114 1.00 95.25 76 ILE A C 1
ATOM 622 O O . ILE A 1 76 ? 3.770 5.624 0.445 1.00 95.25 76 ILE A O 1
ATOM 626 N 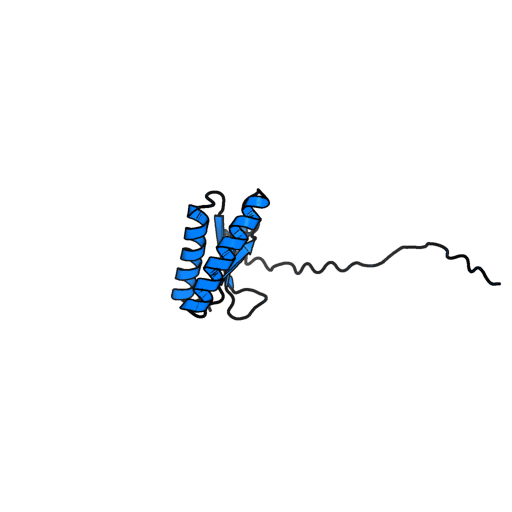N . SER A 1 77 ? 2.053 6.473 -0.719 1.00 93.69 77 SER A N 1
ATOM 627 C CA . SER A 1 77 ? 2.510 7.861 -0.671 1.00 93.69 77 SER A CA 1
ATOM 628 C C . SER A 1 77 ? 1.327 8.798 -0.463 1.00 93.69 77 SER A C 1
ATOM 630 O O . SER A 1 77 ? 0.200 8.499 -0.867 1.00 93.69 77 SER A O 1
ATOM 632 N N . SER A 1 78 ? 1.563 9.927 0.202 1.00 92.38 78 SER A N 1
ATOM 633 C CA . SER A 1 78 ? 0.511 10.903 0.458 1.00 92.38 78 SER A CA 1
ATOM 634 C C . SER A 1 78 ? 0.178 11.686 -0.811 1.00 92.38 78 SER A C 1
ATOM 636 O O . SER A 1 78 ? 1.043 12.091 -1.593 1.00 92.38 78 SER A O 1
ATOM 638 N N . ALA A 1 79 ? -1.112 11.903 -1.025 1.00 92.62 79 ALA A N 1
ATOM 639 C CA . ALA A 1 79 ? -1.625 12.750 -2.085 1.00 92.62 79 ALA A CA 1
ATOM 640 C C . ALA A 1 79 ? -2.715 13.676 -1.555 1.00 92.62 79 ALA A C 1
ATOM 642 O O . ALA A 1 79 ? -3.307 13.457 -0.497 1.00 92.62 79 ALA A O 1
ATOM 643 N N . SER A 1 80 ? -2.971 14.736 -2.309 1.00 89.69 80 SER A N 1
ATOM 644 C CA . SER A 1 80 ? -4.020 15.702 -2.026 1.00 89.69 80 SER A CA 1
ATOM 645 C C . SER A 1 80 ? -5.230 15.471 -2.930 1.00 89.69 80 SER A C 1
ATOM 647 O O . SER A 1 80 ? -5.135 14.937 -4.035 1.00 89.69 80 SER A O 1
ATOM 649 N N . ARG A 1 81 ? -6.404 15.935 -2.493 1.00 85.25 81 ARG A N 1
ATOM 650 C CA . ARG A 1 81 ? -7.611 15.901 -3.337 1.00 85.25 81 ARG A CA 1
ATOM 651 C C . ARG A 1 81 ? -7.467 16.752 -4.604 1.00 85.25 81 ARG A C 1
ATOM 653 O O . ARG A 1 81 ? -8.127 16.457 -5.596 1.00 85.25 81 ARG A O 1
ATOM 660 N N . ALA A 1 82 ? -6.593 17.762 -4.590 1.00 83.06 82 ALA A N 1
ATOM 661 C CA . ALA A 1 82 ? -6.257 18.534 -5.783 1.00 83.06 82 ALA A CA 1
ATOM 662 C C . ALA A 1 82 ? -5.562 17.660 -6.840 1.00 83.06 82 ALA A C 1
ATOM 664 O O . ALA A 1 82 ? -5.884 17.769 -8.021 1.00 83.06 82 ALA A O 1
ATOM 665 N N . ASP A 1 83 ? -4.698 16.733 -6.414 1.00 80.81 83 ASP A N 1
ATOM 666 C CA . ASP A 1 83 ? -4.050 15.772 -7.314 1.00 80.81 83 ASP A CA 1
ATOM 667 C C . ASP A 1 83 ? -5.083 14.851 -7.968 1.00 80.81 83 ASP A C 1
ATOM 669 O O . ASP A 1 83 ? -5.056 14.650 -9.175 1.00 80.81 83 ASP A O 1
ATOM 673 N N . LYS A 1 84 ? -6.073 14.380 -7.200 1.00 78.56 84 LYS A N 1
ATOM 674 C CA . LYS A 1 84 ? -7.177 13.557 -7.723 1.00 78.56 84 LYS A CA 1
ATOM 675 C C . LYS A 1 84 ? -7.984 14.276 -8.806 1.00 78.56 84 LYS A C 1
ATOM 677 O O . LYS A 1 84 ? -8.377 13.666 -9.798 1.00 78.56 84 LYS A O 1
ATOM 682 N N . MET A 1 85 ? -8.220 15.578 -8.639 1.00 77.56 85 MET A N 1
ATOM 683 C CA . MET A 1 85 ? -8.868 16.394 -9.669 1.00 77.56 85 MET A CA 1
ATOM 684 C C . MET A 1 85 ? -7.977 16.557 -10.905 1.00 77.56 85 MET A C 1
ATOM 686 O O . MET A 1 85 ? -8.478 16.456 -12.021 1.00 77.56 85 MET A O 1
ATOM 690 N N . ALA A 1 86 ? -6.669 16.755 -10.725 1.00 73.81 86 ALA A N 1
ATOM 691 C CA . ALA A 1 86 ? -5.718 16.866 -11.830 1.00 73.81 86 ALA A CA 1
ATOM 692 C C . ALA A 1 86 ? -5.625 15.564 -12.648 1.00 73.81 86 ALA A C 1
ATOM 694 O O . ALA A 1 86 ? -5.682 15.617 -13.879 1.00 73.81 86 ALA A O 1
ATOM 695 N N . THR A 1 87 ? -5.601 14.404 -11.981 1.00 73.81 87 THR A N 1
ATOM 696 C CA . THR A 1 87 ? -5.623 13.081 -12.624 1.00 73.81 87 THR A CA 1
ATOM 697 C C . THR A 1 87 ? -6.909 12.874 -13.434 1.00 73.81 87 THR A C 1
ATOM 699 O O . THR A 1 87 ? -6.847 12.433 -14.580 1.00 73.81 87 THR A O 1
ATOM 702 N N . ASN A 1 88 ? -8.069 13.284 -12.906 1.00 65.00 88 ASN A N 1
ATOM 703 C CA . ASN A 1 88 ? -9.355 13.168 -13.609 1.00 65.00 88 ASN A CA 1
ATOM 704 C C . ASN A 1 88 ? -9.513 14.136 -14.797 1.00 65.00 88 ASN A C 1
ATOM 706 O O . ASN A 1 88 ? -10.305 13.872 -15.698 1.00 65.00 88 ASN A O 1
ATOM 710 N N . VAL A 1 89 ? -8.781 15.254 -14.807 1.00 59.72 89 VAL A N 1
ATOM 711 C CA . VAL A 1 89 ? -8.837 16.282 -15.865 1.00 59.72 89 VAL A CA 1
ATOM 712 C C . VAL A 1 89 ? -7.695 16.114 -16.888 1.00 59.72 89 VAL A C 1
ATOM 714 O O . VAL A 1 89 ? -7.577 16.891 -17.830 1.00 59.72 89 VAL A O 1
ATOM 717 N N . GLY A 1 90 ? -6.866 15.069 -16.770 1.00 47.78 90 GLY A N 1
ATOM 718 C CA . GLY A 1 90 ? -5.767 14.804 -17.709 1.00 47.78 90 GLY A CA 1
ATOM 719 C C . GLY A 1 90 ? -4.583 15.767 -17.565 1.00 47.78 90 GLY A C 1
ATOM 720 O O . GLY A 1 90 ? -3.773 15.906 -18.482 1.00 47.78 90 GLY A O 1
ATOM 721 N N . VAL A 1 91 ? -4.457 16.434 -16.417 1.00 44.06 91 VAL A N 1
ATOM 722 C CA . VAL A 1 91 ? -3.329 17.314 -16.115 1.00 44.06 91 VAL A CA 1
ATOM 723 C C . VAL A 1 91 ? -2.296 16.492 -15.354 1.00 44.06 91 VAL A C 1
ATOM 725 O O . VAL A 1 91 ? -2.411 16.301 -14.148 1.00 44.06 91 VAL A O 1
ATOM 728 N N . GLN A 1 92 ? -1.270 16.003 -16.055 1.00 39.09 92 GLN A N 1
ATOM 729 C CA . GLN A 1 92 ? -0.070 15.465 -15.410 1.00 39.09 92 GLN A CA 1
ATOM 730 C C . GLN A 1 92 ? 0.550 16.563 -14.530 1.00 39.09 92 GLN A C 1
ATOM 732 O O . GLN A 1 92 ? 1.223 17.475 -15.019 1.00 39.09 92 GLN A O 1
ATOM 737 N N . SER A 1 93 ? 0.295 16.508 -1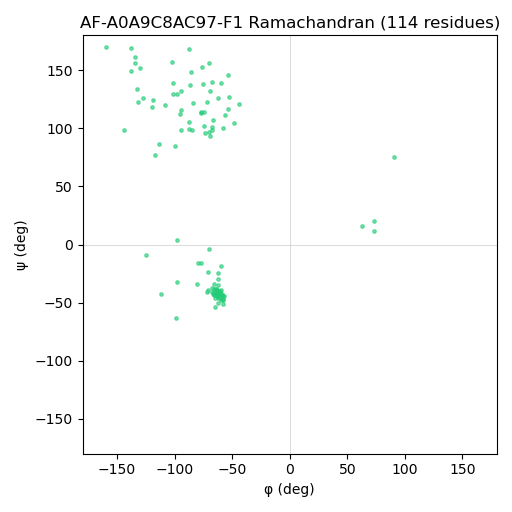3.224 1.00 44.94 93 SER A N 1
ATOM 738 C CA . SER A 1 93 ? 0.867 17.431 -12.253 1.00 44.94 93 SER A CA 1
ATOM 739 C C . SER A 1 93 ? 2.337 17.077 -12.037 1.00 44.94 93 SER A C 1
ATOM 741 O O . SER A 1 93 ? 2.670 16.133 -11.322 1.00 44.94 93 SER A O 1
ATOM 743 N N . LYS A 1 94 ? 3.232 17.852 -12.657 1.00 41.66 94 LYS A N 1
ATOM 744 C CA . LYS A 1 94 ? 4.646 17.921 -12.272 1.00 41.66 94 LYS A CA 1
ATOM 745 C C . LYS A 1 94 ? 4.722 18.240 -10.775 1.00 41.66 94 LYS A C 1
ATOM 747 O O . LYS A 1 94 ? 4.292 19.312 -10.357 1.00 41.66 94 LYS A O 1
ATOM 752 N N . THR A 1 95 ? 5.276 17.334 -9.976 1.00 37.94 95 THR A N 1
ATOM 753 C CA . THR A 1 95 ? 5.648 17.595 -8.580 1.00 37.94 95 THR A CA 1
ATOM 754 C C . THR A 1 95 ? 6.539 18.839 -8.501 1.00 37.94 95 THR A C 1
ATOM 756 O O . THR A 1 95 ? 7.564 18.885 -9.190 1.00 37.94 95 THR A O 1
ATOM 759 N N . PRO A 1 96 ? 6.221 19.851 -7.674 1.00 39.62 96 PRO A N 1
ATOM 760 C CA . PRO A 1 96 ? 7.164 20.918 -7.406 1.00 39.62 96 PRO A CA 1
ATOM 761 C C . PRO A 1 96 ? 8.208 20.385 -6.421 1.00 39.62 96 PRO A C 1
ATOM 763 O O . PRO A 1 96 ? 7.898 20.088 -5.269 1.00 39.62 96 PRO A O 1
ATOM 766 N N . ASN A 1 97 ? 9.455 20.268 -6.883 1.00 41.62 97 ASN A N 1
ATOM 767 C CA . ASN A 1 97 ? 10.631 20.115 -6.029 1.00 41.62 97 ASN A CA 1
ATOM 768 C C . ASN A 1 97 ? 10.594 21.181 -4.921 1.00 41.62 97 ASN A C 1
ATOM 770 O O . ASN A 1 97 ? 10.879 22.353 -5.172 1.00 41.62 97 ASN A O 1
ATOM 774 N N . ARG A 1 98 ? 10.259 20.789 -3.689 1.00 39.75 98 ARG A N 1
ATOM 775 C CA . ARG A 1 98 ? 10.465 21.612 -2.495 1.00 39.75 98 ARG A CA 1
ATOM 776 C C . ARG A 1 98 ? 11.737 21.141 -1.801 1.00 39.75 98 ARG A C 1
ATOM 778 O O . ARG A 1 98 ? 11.699 20.364 -0.858 1.00 39.75 98 ARG A O 1
ATOM 785 N N . VAL A 1 99 ? 12.867 21.661 -2.265 1.00 41.97 99 VAL A N 1
ATOM 786 C CA . VAL A 1 99 ? 14.013 21.915 -1.384 1.00 41.97 99 VAL A CA 1
ATOM 787 C C . VAL A 1 99 ? 13.872 23.379 -0.962 1.00 41.97 99 VAL A C 1
ATOM 789 O O . VAL A 1 99 ? 13.882 24.244 -1.843 1.00 41.97 99 VAL A O 1
ATOM 792 N N . PRO A 1 100 ? 13.665 23.711 0.324 1.00 37.94 100 PRO A N 1
ATOM 793 C CA . PRO A 1 100 ? 13.665 25.103 0.748 1.00 37.94 100 PRO A CA 1
ATOM 794 C C . PRO A 1 100 ? 15.082 25.660 0.577 1.00 37.94 100 PRO A C 1
ATOM 796 O O . PRO A 1 100 ? 15.994 25.314 1.322 1.00 37.94 100 PRO A O 1
ATOM 799 N N . ASN A 1 101 ? 15.273 26.515 -0.426 1.00 36.53 101 ASN A N 1
ATOM 800 C CA . ASN A 1 101 ? 16.454 27.360 -0.529 1.00 36.53 101 ASN A CA 1
ATOM 801 C C . ASN A 1 101 ? 16.308 28.468 0.521 1.00 36.53 101 ASN A C 1
ATOM 803 O O . ASN A 1 101 ? 15.595 29.450 0.296 1.00 36.53 101 ASN A O 1
ATOM 807 N N . ILE A 1 102 ? 16.917 28.273 1.692 1.00 47.28 102 ILE A N 1
ATOM 808 C CA . ILE A 1 102 ? 17.038 29.319 2.705 1.00 47.28 102 ILE A CA 1
ATOM 809 C C . ILE A 1 102 ? 18.016 30.351 2.142 1.00 47.28 102 ILE A C 1
ATOM 811 O O . ILE A 1 102 ? 19.232 30.215 2.254 1.00 47.28 102 ILE A O 1
ATOM 815 N N . LYS A 1 103 ? 17.470 31.377 1.486 1.00 40.62 103 LYS A N 1
ATOM 816 C CA . LYS A 1 103 ? 18.207 32.601 1.188 1.00 40.62 103 LYS A CA 1
ATOM 817 C C . LYS A 1 103 ? 18.483 33.296 2.520 1.00 40.62 103 LYS A C 1
ATOM 819 O O . LYS A 1 103 ? 17.587 33.900 3.103 1.00 40.62 103 LYS A O 1
ATOM 824 N N . ASN A 1 104 ? 19.708 33.144 3.011 1.00 43.50 104 ASN A N 1
ATOM 825 C CA . ASN A 1 104 ? 20.256 33.965 4.079 1.00 43.50 104 ASN A CA 1
ATOM 826 C C . ASN A 1 104 ? 20.426 35.388 3.552 1.00 43.50 104 ASN A C 1
ATOM 828 O O . ASN A 1 104 ? 21.430 35.671 2.912 1.00 43.50 104 ASN A O 1
ATOM 832 N N . ASP A 1 105 ? 19.476 36.266 3.857 1.00 39.09 105 ASP A N 1
ATOM 833 C CA . ASP A 1 105 ? 19.675 37.707 3.778 1.00 39.09 105 ASP A CA 1
ATOM 834 C C . ASP A 1 105 ? 19.160 38.347 5.076 1.00 39.09 105 ASP A C 1
ATOM 836 O O . ASP A 1 105 ? 17.987 38.225 5.426 1.00 39.09 105 ASP A O 1
ATOM 840 N N . ASN A 1 106 ? 20.068 39.066 5.745 1.00 40.03 106 ASN A N 1
ATOM 841 C CA . ASN A 1 106 ? 19.858 40.040 6.826 1.00 40.03 106 ASN A CA 1
ATOM 842 C C . ASN A 1 106 ? 19.871 39.540 8.282 1.00 40.03 106 ASN A C 1
ATOM 844 O O . ASN A 1 106 ? 18.871 39.599 8.991 1.00 40.03 106 ASN A O 1
ATOM 848 N N . PHE A 1 107 ? 21.077 39.263 8.788 1.00 39.91 107 PHE A N 1
ATOM 849 C CA . PHE A 1 107 ? 21.458 39.717 10.131 1.00 39.91 107 PHE A CA 1
ATOM 850 C C . PHE A 1 107 ? 22.591 40.746 10.010 1.00 39.91 107 PHE A C 1
ATOM 852 O O . PHE A 1 107 ? 23.774 40.431 10.068 1.00 39.91 107 PHE A O 1
ATOM 859 N N . GLN A 1 108 ? 22.199 42.007 9.816 1.00 40.19 108 GLN A N 1
ATOM 860 C CA . GLN A 1 108 ? 22.984 43.160 10.256 1.00 40.19 108 GLN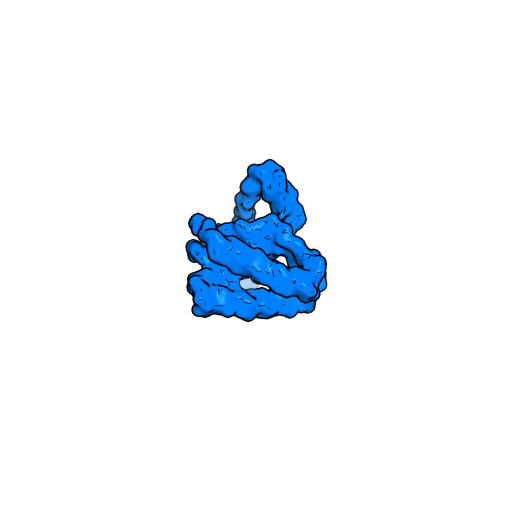 A CA 1
ATOM 861 C C . GLN A 1 108 ? 22.905 43.177 11.788 1.00 40.19 108 GLN A C 1
ATOM 863 O O . GLN A 1 108 ? 21.911 43.611 12.364 1.00 40.19 108 GLN A O 1
ATOM 868 N N . GLY A 1 109 ? 23.924 42.618 12.436 1.00 37.69 109 GLY A N 1
ATOM 869 C CA . GLY A 1 109 ? 24.052 42.541 13.886 1.00 37.69 109 GLY A CA 1
ATOM 870 C C . GLY A 1 109 ? 25.516 42.703 14.265 1.00 37.69 109 GLY A C 1
ATOM 871 O O . GLY A 1 109 ? 26.310 41.780 14.141 1.00 37.69 109 GLY A O 1
ATOM 872 N N . VAL A 1 110 ? 25.854 43.927 14.649 1.00 40.56 110 VAL A N 1
ATOM 873 C CA . VAL A 1 110 ? 27.159 44.431 15.088 1.00 40.56 110 VAL A CA 1
ATOM 874 C C . VAL A 1 110 ? 27.839 43.464 16.072 1.00 40.56 110 VAL A C 1
ATOM 876 O O . VAL A 1 110 ? 27.297 43.196 17.141 1.00 40.56 110 VAL A O 1
ATOM 879 N N . ILE A 1 111 ? 29.037 42.973 15.742 1.00 44.50 111 ILE A N 1
ATOM 880 C CA . ILE A 1 111 ? 29.925 42.291 16.697 1.00 44.50 111 ILE A CA 1
ATOM 881 C C . ILE A 1 111 ? 30.909 43.344 17.227 1.00 44.50 111 ILE A C 1
ATOM 883 O O . ILE A 1 111 ? 31.735 43.821 16.445 1.00 44.50 111 ILE A O 1
ATOM 887 N N . PRO A 1 112 ? 30.870 43.740 18.511 1.00 47.12 112 PRO A N 1
ATOM 888 C CA . PRO A 1 112 ? 31.973 44.483 19.096 1.00 47.12 112 PRO A CA 1
ATOM 889 C C . PRO A 1 112 ? 33.124 43.518 19.410 1.00 47.12 112 PRO A C 1
ATOM 891 O O . PRO A 1 112 ? 33.026 42.637 20.260 1.00 47.12 112 PRO A O 1
ATOM 894 N N . ILE A 1 113 ? 34.218 43.710 18.681 1.00 45.28 113 ILE A N 1
ATOM 895 C CA . ILE A 1 113 ? 35.566 43.227 18.987 1.00 45.28 113 ILE A CA 1
ATOM 896 C C . ILE A 1 113 ? 35.976 43.739 20.375 1.00 45.28 113 ILE A C 1
ATOM 898 O O . ILE A 1 113 ? 36.193 44.934 20.554 1.00 45.28 113 ILE A O 1
ATOM 902 N N . LEU A 1 114 ? 36.086 42.836 21.349 1.00 41.97 114 LEU A N 1
ATOM 903 C CA . LEU A 1 114 ? 36.892 43.046 22.549 1.00 41.97 114 LEU A CA 1
ATOM 904 C C . LEU A 1 114 ? 38.310 42.574 22.211 1.00 41.97 114 LEU A C 1
ATOM 906 O O . LEU A 1 114 ? 38.544 41.378 22.048 1.00 41.97 114 LEU A O 1
ATOM 910 N N . GLN A 1 115 ? 39.212 43.533 22.011 1.00 41.69 115 GLN A N 1
ATOM 911 C CA . GLN A 1 115 ? 40.654 43.313 22.073 1.00 41.69 115 GLN A CA 1
ATOM 912 C C . GLN A 1 115 ? 41.086 43.475 23.534 1.00 41.69 115 GLN A C 1
ATOM 914 O O . GLN A 1 115 ? 40.599 44.391 24.202 1.00 41.69 115 GLN A O 1
ATOM 919 N N . ASP A 1 116 ? 41.959 42.581 24.000 1.00 46.62 116 ASP A N 1
ATOM 920 C CA . ASP A 1 116 ? 42.815 42.816 25.171 1.00 46.62 116 ASP A CA 1
ATOM 921 C C . ASP A 1 116 ? 43.781 43.989 24.923 1.00 46.62 116 ASP A C 1
ATOM 923 O O . ASP A 1 116 ? 44.219 44.161 23.756 1.00 46.62 116 ASP A O 1
#